Protein AF-A0A165EED6-F1 (afdb_monomer_lite)

Sequence (77 aa):
MINQTDIQRGRLISWKYDQTGPLNAPTHEAIPIVDGIEYAICAGFGPKRADAKEEAAKKLEAELKKLAWFVAGMMSV

Secondary structure (DSSP, 8-state):
---GGGGTTS--EEEEEEEES-TTSPEEEEEEEETTEE-GGG-EEESSHHHHHHHHHHHHHHHHHHHHHHHHHHTT-

Radius of gyration: 14.64 Å; chains: 1; bounding box: 36×29×43 Å

Organism: NCBI:txid1353952

Structure (mmCIF, N/CA/C/O backbone):
data_AF-A0A165EED6-F1
#
_entry.id   AF-A0A165EED6-F1
#
loop_
_atom_site.group_PDB
_atom_site.id
_atom_site.type_symbol
_atom_site.label_atom_id
_atom_site.label_alt_id
_atom_site.label_comp_id
_atom_site.label_asym_id
_atom_site.label_entity_id
_atom_site.label_seq_id
_atom_site.pdbx_PDB_ins_code
_atom_site.Cartn_x
_atom_site.Cartn_y
_atom_site.Cartn_z
_atom_site.occupancy
_atom_site.B_iso_or_equiv
_atom_site.auth_seq_id
_atom_site.auth_comp_id
_atom_site.auth_asym_id
_atom_site.auth_atom_id
_atom_site.pdbx_PDB_model_num
ATOM 1 N N . MET A 1 1 ? 1.674 -17.226 -0.572 1.00 36.47 1 MET A N 1
ATOM 2 C CA . MET A 1 1 ? 2.074 -17.439 0.835 1.00 36.47 1 MET A CA 1
ATOM 3 C C . MET A 1 1 ? 1.893 -16.118 1.555 1.00 36.47 1 MET A C 1
ATOM 5 O O . MET A 1 1 ? 2.569 -15.161 1.202 1.00 36.47 1 MET A O 1
ATOM 9 N N . ILE A 1 2 ? 0.911 -16.032 2.450 1.00 43.69 2 ILE A N 1
ATOM 10 C CA . ILE A 1 2 ? 0.651 -14.831 3.253 1.00 43.69 2 ILE A CA 1
ATOM 11 C C . ILE A 1 2 ? 1.620 -14.907 4.436 1.00 43.69 2 ILE A C 1
ATOM 13 O O . ILE A 1 2 ? 1.656 -15.925 5.125 1.00 43.69 2 ILE A O 1
ATOM 17 N N . ASN A 1 3 ? 2.481 -13.902 4.590 1.00 39.62 3 ASN A N 1
ATOM 18 C CA . ASN A 1 3 ? 3.513 -13.908 5.622 1.00 39.62 3 ASN A CA 1
ATOM 19 C C . ASN A 1 3 ? 2.865 -13.751 7.004 1.00 39.62 3 ASN A C 1
ATOM 21 O O . ASN A 1 3 ? 2.025 -12.886 7.226 1.00 39.62 3 ASN A O 1
ATOM 25 N N . GLN A 1 4 ? 3.281 -14.608 7.931 1.00 45.84 4 GLN A N 1
ATOM 26 C CA . GLN A 1 4 ? 2.702 -14.837 9.259 1.00 45.84 4 GLN A CA 1
ATOM 27 C C . GLN A 1 4 ? 2.745 -13.613 10.201 1.00 45.84 4 GLN A C 1
ATOM 29 O O . GLN A 1 4 ? 2.169 -13.638 11.288 1.00 45.84 4 GLN A O 1
ATOM 34 N N . THR A 1 5 ? 3.392 -12.523 9.787 1.00 47.94 5 THR A N 1
ATOM 35 C CA . THR A 1 5 ? 3.528 -11.278 10.553 1.00 47.94 5 THR A CA 1
ATOM 36 C C . THR A 1 5 ? 2.319 -10.339 10.434 1.00 47.94 5 THR A C 1
ATOM 38 O O . THR A 1 5 ? 2.154 -9.480 11.296 1.00 47.94 5 THR A O 1
ATOM 41 N N . ASP A 1 6 ? 1.432 -10.527 9.446 1.00 48.03 6 ASP A N 1
ATOM 42 C CA . ASP A 1 6 ? 0.204 -9.723 9.269 1.00 48.03 6 ASP A CA 1
ATOM 43 C C . ASP A 1 6 ? -0.924 -10.098 10.270 1.00 48.03 6 ASP A C 1
ATOM 45 O O . ASP A 1 6 ? -1.991 -9.495 10.271 1.00 48.03 6 ASP A O 1
ATOM 49 N N . ILE A 1 7 ? -0.697 -11.069 11.170 1.00 48.16 7 ILE A N 1
ATOM 50 C CA . ILE A 1 7 ? -1.708 -11.606 12.108 1.00 48.16 7 ILE A CA 1
ATOM 51 C C . ILE A 1 7 ? -1.759 -10.840 13.451 1.00 48.16 7 ILE A C 1
ATOM 53 O O . ILE A 1 7 ? -2.658 -11.060 14.260 1.00 48.16 7 ILE A O 1
ATOM 57 N N . GLN A 1 8 ? -0.848 -9.904 13.738 1.00 44.62 8 GLN A N 1
ATOM 58 C CA . GLN A 1 8 ? -0.687 -9.415 15.121 1.00 44.62 8 GLN A CA 1
ATOM 59 C C . GLN A 1 8 ? -1.797 -8.500 15.682 1.00 44.62 8 GLN A C 1
ATOM 61 O O . GLN A 1 8 ? -1.741 -8.154 16.860 1.00 44.62 8 GLN A O 1
ATOM 66 N N . ARG A 1 9 ? -2.835 -8.126 14.918 1.00 48.84 9 ARG A N 1
ATOM 67 C CA . ARG A 1 9 ? -3.955 -7.306 15.444 1.00 48.84 9 ARG A CA 1
ATOM 68 C C . ARG A 1 9 ? -5.355 -7.714 14.977 1.00 48.84 9 ARG A C 1
ATOM 70 O O . ARG A 1 9 ? -6.279 -6.912 15.074 1.00 48.84 9 ARG A O 1
ATOM 77 N N . GLY A 1 10 ? -5.526 -8.933 14.462 1.00 50.09 10 GLY A N 1
ATOM 78 C CA . GLY A 1 10 ? -6.831 -9.409 13.979 1.00 50.09 10 GLY A CA 1
ATOM 79 C C . GLY A 1 10 ? -7.355 -8.688 12.730 1.00 50.09 10 GLY A C 1
ATOM 80 O O . GLY A 1 10 ? -8.492 -8.927 12.341 1.00 50.09 10 GLY A O 1
ATOM 81 N N . ARG A 1 11 ? -6.536 -7.836 12.099 1.00 61.09 11 ARG A N 1
ATOM 82 C CA . ARG A 1 11 ? -6.816 -7.249 10.788 1.00 61.09 11 ARG A CA 1
ATOM 83 C C . ARG A 1 11 ? -5.966 -7.947 9.748 1.00 61.09 11 ARG A C 1
ATOM 85 O O . ARG A 1 11 ? -4.746 -7.984 9.893 1.00 61.09 11 ARG A O 1
ATOM 92 N N . LEU A 1 12 ? -6.600 -8.501 8.724 1.00 62.59 12 LEU A N 1
ATOM 93 C CA . LEU A 1 12 ? -5.889 -9.108 7.603 1.00 62.59 12 LEU A CA 1
ATOM 94 C C . LEU A 1 12 ? -5.310 -7.977 6.760 1.00 62.59 12 LEU A C 1
ATOM 96 O O . LEU A 1 12 ? -6.041 -7.317 6.022 1.00 62.59 12 LEU A O 1
ATOM 100 N N . ILE A 1 13 ? -4.006 -7.743 6.889 1.00 73.19 13 ILE A N 1
ATOM 101 C CA . ILE A 1 13 ? -3.290 -6.819 6.014 1.00 73.19 13 ILE A CA 1
ATOM 102 C C . ILE A 1 13 ? -2.697 -7.634 4.864 1.00 73.19 13 ILE A C 1
ATOM 104 O O . ILE A 1 13 ? -1.961 -8.601 5.052 1.00 73.19 13 ILE A O 1
ATOM 108 N N . SER A 1 14 ? -3.059 -7.259 3.647 1.00 86.19 14 SER A N 1
ATOM 109 C CA . SER A 1 14 ? -2.470 -7.771 2.417 1.00 86.19 14 SER A CA 1
ATOM 110 C C . SER A 1 14 ? -1.987 -6.607 1.561 1.00 86.19 14 SER A C 1
ATOM 112 O O . SER A 1 14 ? -2.230 -5.444 1.874 1.00 86.19 14 SER A O 1
ATOM 114 N N . TRP A 1 15 ? -1.219 -6.909 0.521 1.00 85.25 15 TRP A N 1
ATOM 115 C CA . TRP A 1 15 ? -0.517 -5.898 -0.261 1.00 85.25 15 TRP A CA 1
ATOM 116 C C . TRP A 1 15 ? -0.728 -6.169 -1.739 1.00 85.25 15 TRP A C 1
ATOM 118 O O . TRP A 1 15 ? -0.442 -7.273 -2.213 1.00 85.25 15 TRP A O 1
ATOM 128 N N . LYS A 1 16 ? -1.182 -5.151 -2.460 1.00 89.25 16 LYS A N 1
ATOM 129 C CA . LYS A 1 16 ? -1.179 -5.126 -3.918 1.00 89.25 16 LYS A CA 1
ATOM 130 C C . LYS A 1 16 ? 0.066 -4.387 -4.377 1.00 89.25 16 LYS A C 1
ATOM 132 O O . LYS A 1 16 ? 0.416 -3.354 -3.811 1.00 89.25 16 LYS A O 1
ATOM 137 N N . TYR A 1 17 ? 0.754 -4.959 -5.356 1.00 89.12 17 TYR A N 1
ATOM 138 C CA . TYR A 1 17 ? 1.952 -4.366 -5.927 1.00 89.12 17 TYR A CA 1
ATOM 139 C C . TYR A 1 17 ? 1.726 -4.120 -7.399 1.00 89.12 17 TYR A C 1
ATOM 141 O O . TYR A 1 17 ? 1.506 -5.072 -8.148 1.00 89.12 17 TYR A O 1
ATOM 149 N N . ASP A 1 18 ? 1.880 -2.868 -7.789 1.00 89.69 18 ASP A N 1
ATOM 150 C CA . ASP A 1 18 ? 1.890 -2.457 -9.178 1.00 89.69 18 ASP A CA 1
ATOM 151 C C . ASP A 1 18 ? 3.299 -1.980 -9.544 1.00 89.69 18 ASP A C 1
ATOM 153 O O . ASP A 1 18 ? 4.113 -1.598 -8.696 1.00 89.69 18 ASP A O 1
ATOM 157 N N . GLN A 1 19 ? 3.645 -2.103 -10.819 1.00 88.31 19 GLN A N 1
ATOM 158 C CA . GLN A 1 19 ? 4.911 -1.613 -11.343 1.00 88.31 19 GLN A CA 1
ATOM 159 C C . GLN A 1 19 ? 4.612 -0.654 -12.482 1.00 88.31 19 GLN A C 1
ATOM 161 O O . GLN A 1 19 ? 3.951 -1.012 -13.455 1.00 88.31 19 GLN A O 1
ATOM 166 N N . THR A 1 20 ? 5.126 0.558 -12.352 1.00 83.88 20 THR A N 1
ATOM 167 C CA . THR A 1 20 ? 4.950 1.648 -13.301 1.00 83.88 20 THR A CA 1
ATOM 168 C C . THR A 1 20 ? 6.315 2.177 -13.744 1.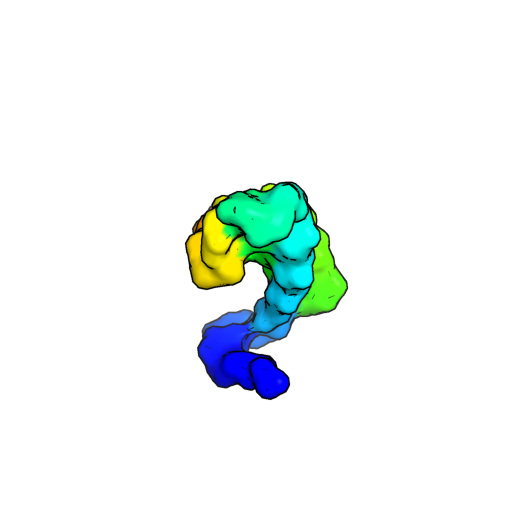00 83.88 20 THR A C 1
ATOM 170 O O . THR A 1 20 ? 7.348 1.890 -13.139 1.00 83.88 20 THR A O 1
ATOM 173 N N . GLY A 1 21 ? 6.346 2.930 -14.841 1.00 82.69 21 GLY A N 1
ATOM 174 C CA . GLY A 1 21 ? 7.572 3.549 -15.347 1.00 82.69 21 GLY A CA 1
ATOM 175 C C . GLY A 1 21 ? 8.377 2.697 -16.342 1.00 82.69 21 GLY A C 1
ATOM 176 O O . GLY A 1 21 ? 7.966 1.599 -16.726 1.00 82.69 21 GLY A O 1
ATOM 177 N N . PRO A 1 22 ? 9.500 3.244 -16.835 1.00 83.75 22 PRO A N 1
ATOM 178 C CA . PRO A 1 22 ? 10.279 2.645 -17.910 1.00 83.75 22 PRO A CA 1
ATOM 179 C C . PRO A 1 22 ? 11.110 1.444 -17.429 1.00 83.75 22 PRO A C 1
ATOM 181 O O . PRO A 1 22 ? 11.518 1.365 -16.272 1.00 83.75 22 PRO A O 1
ATOM 184 N N . LEU A 1 23 ? 11.409 0.513 -18.344 1.00 82.50 23 LEU A N 1
ATOM 185 C CA . LEU A 1 23 ? 12.141 -0.738 -18.067 1.00 82.50 23 LEU A CA 1
ATOM 186 C C . LEU A 1 23 ? 13.498 -0.537 -17.366 1.00 82.50 23 LEU A C 1
ATOM 188 O O . LEU A 1 23 ? 13.930 -1.402 -16.611 1.00 82.50 23 LEU A O 1
ATOM 192 N N . ASN A 1 24 ? 14.171 0.588 -17.616 1.00 86.62 24 ASN A N 1
ATOM 193 C CA . ASN A 1 24 ? 15.479 0.920 -17.047 1.00 86.62 24 ASN A CA 1
ATOM 194 C C . ASN A 1 24 ? 15.409 1.596 -15.665 1.00 86.62 24 ASN A C 1
ATOM 196 O O . ASN A 1 24 ? 16.438 1.712 -15.004 1.00 86.62 24 ASN A O 1
ATOM 200 N N . ALA A 1 25 ? 14.229 2.047 -15.236 1.00 83.81 25 ALA A N 1
ATOM 201 C CA . ALA A 1 25 ? 13.999 2.675 -13.938 1.00 83.81 25 ALA A CA 1
ATOM 202 C C . ALA A 1 25 ? 12.559 2.387 -13.468 1.00 83.81 25 ALA A C 1
ATOM 204 O O . ALA A 1 25 ? 11.715 3.289 -13.464 1.00 83.81 25 ALA A O 1
ATOM 205 N N . PRO A 1 26 ? 12.249 1.124 -13.117 1.00 86.75 26 PRO A N 1
ATOM 206 C CA . PRO A 1 26 ? 10.913 0.763 -12.681 1.00 86.75 26 PRO A CA 1
ATOM 207 C C . PRO A 1 26 ? 10.595 1.435 -11.346 1.00 86.75 26 PRO A C 1
ATOM 209 O O . PRO A 1 26 ? 11.408 1.465 -10.423 1.00 86.75 26 PRO A O 1
ATOM 212 N N . THR A 1 27 ? 9.381 1.955 -11.247 1.00 90.94 27 THR A N 1
ATOM 213 C CA . THR A 1 27 ? 8.786 2.423 -10.001 1.00 90.94 27 THR A CA 1
ATOM 214 C C . THR A 1 27 ? 7.819 1.354 -9.523 1.00 90.94 27 THR A C 1
ATOM 216 O O . THR A 1 27 ? 6.975 0.867 -10.271 1.00 90.94 27 THR A O 1
ATOM 219 N N . HIS A 1 28 ? 7.958 0.947 -8.274 1.00 90.44 28 HIS A N 1
ATOM 220 C CA . HIS A 1 28 ? 7.038 0.042 -7.617 1.00 90.44 28 HIS A CA 1
ATOM 221 C C . HIS A 1 28 ? 6.060 0.844 -6.779 1.00 90.44 28 HIS A C 1
ATOM 223 O O . HIS A 1 28 ? 6.462 1.722 -6.020 1.00 90.44 28 HIS A O 1
ATOM 229 N N . GLU A 1 29 ? 4.793 0.498 -6.906 1.00 92.38 29 GLU A N 1
ATOM 230 C CA . GLU A 1 29 ? 3.707 0.984 -6.077 1.00 92.38 29 GLU A CA 1
ATOM 231 C C . GLU A 1 29 ? 3.260 -0.152 -5.157 1.00 92.38 29 GLU A C 1
ATOM 233 O O . GLU A 1 29 ? 3.137 -1.303 -5.586 1.00 92.38 29 GLU A O 1
ATOM 238 N N . ALA A 1 30 ? 3.051 0.154 -3.880 1.00 91.94 30 ALA A N 1
ATOM 239 C CA . ALA A 1 30 ? 2.505 -0.779 -2.906 1.00 91.94 30 ALA A CA 1
ATOM 240 C C . ALA A 1 30 ? 1.241 -0.187 -2.286 1.00 91.94 30 ALA A C 1
ATOM 242 O O . ALA A 1 30 ? 1.294 0.860 -1.639 1.00 91.94 30 ALA A O 1
ATOM 243 N N . ILE A 1 31 ? 0.118 -0.882 -2.454 1.00 90.38 31 ILE A N 1
ATOM 244 C CA . ILE A 1 31 ? -1.184 -0.488 -1.917 1.00 90.38 31 ILE A CA 1
ATOM 245 C C . ILE A 1 31 ? -1.543 -1.449 -0.777 1.00 90.38 31 ILE A C 1
ATOM 247 O O . ILE A 1 31 ? -1.642 -2.662 -1.006 1.00 90.38 31 ILE A O 1
ATOM 251 N N . PRO A 1 32 ? -1.729 -0.946 0.455 1.00 90.31 32 PRO A N 1
ATOM 252 C CA . PRO A 1 32 ? -2.185 -1.768 1.560 1.00 90.31 32 PRO A CA 1
ATOM 253 C C . PRO A 1 32 ? -3.674 -2.083 1.425 1.00 90.31 32 PRO A C 1
ATOM 255 O O . PRO A 1 32 ? -4.489 -1.211 1.124 1.00 90.31 32 PRO A O 1
ATOM 258 N N . ILE A 1 33 ? -4.031 -3.329 1.703 1.00 87.62 33 ILE A N 1
ATOM 259 C CA . ILE A 1 33 ? -5.405 -3.820 1.738 1.00 87.62 33 ILE A CA 1
ATOM 260 C C . ILE A 1 33 ? -5.670 -4.314 3.153 1.00 87.62 33 ILE A C 1
ATOM 262 O O . ILE A 1 33 ? -5.063 -5.296 3.578 1.00 87.62 33 ILE A O 1
ATOM 266 N N . VAL A 1 34 ? -6.558 -3.646 3.885 1.00 86.00 34 VAL A N 1
ATOM 267 C CA . VAL A 1 34 ? -6.901 -4.010 5.267 1.00 86.00 34 VAL A CA 1
ATOM 268 C C . VAL A 1 34 ? -8.335 -4.498 5.294 1.00 86.00 34 VAL A C 1
ATOM 270 O O . VAL A 1 34 ? -9.236 -3.775 4.875 1.00 86.00 34 VAL A O 1
ATOM 273 N N . ASP A 1 35 ? -8.539 -5.733 5.750 1.00 82.19 35 ASP A N 1
ATOM 274 C CA . ASP A 1 35 ? -9.862 -6.366 5.837 1.00 82.19 35 ASP A CA 1
ATOM 275 C C . ASP A 1 35 ? -10.626 -6.342 4.494 1.00 82.19 35 ASP A C 1
ATOM 277 O O . ASP A 1 35 ? -11.843 -6.190 4.436 1.00 82.19 35 ASP A O 1
ATOM 281 N N . GLY A 1 36 ? -9.884 -6.473 3.387 1.00 81.12 36 GLY A N 1
ATOM 282 C CA . GLY A 1 36 ? -10.419 -6.456 2.021 1.00 81.12 36 GLY A CA 1
ATOM 283 C C . GLY A 1 36 ? 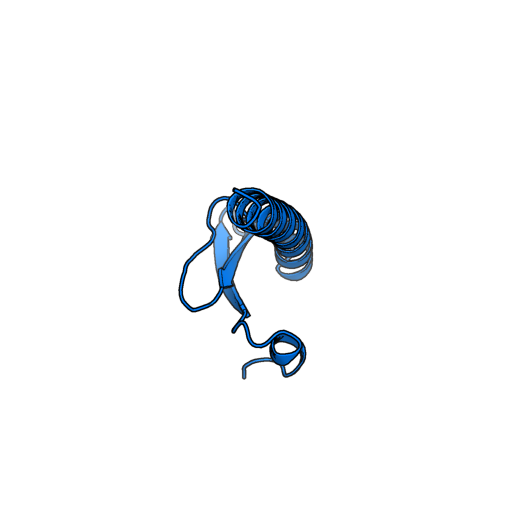-10.647 -5.064 1.421 1.00 81.12 36 GLY A C 1
ATOM 284 O O . GLY A 1 36 ? -11.026 -4.973 0.256 1.00 81.12 36 GLY A O 1
ATOM 285 N N . ILE A 1 37 ? -10.388 -3.985 2.165 1.00 83.31 37 ILE A N 1
ATOM 286 C CA . ILE A 1 37 ? -10.511 -2.604 1.681 1.00 83.31 37 ILE A CA 1
ATOM 287 C C . ILE A 1 37 ? -9.147 -2.118 1.190 1.00 83.31 37 ILE A C 1
ATOM 289 O O . ILE A 1 37 ? -8.180 -2.117 1.952 1.00 83.31 37 ILE A O 1
ATOM 293 N N . GLU A 1 38 ? -9.063 -1.687 -0.072 1.00 87.25 38 GLU A N 1
ATOM 294 C CA . GLU A 1 38 ? -7.852 -1.075 -0.629 1.00 87.25 38 GLU A CA 1
ATOM 295 C C . GLU A 1 38 ? -7.687 0.366 -0.113 1.00 87.25 38 GLU A C 1
ATOM 297 O O . GLU A 1 38 ? -8.533 1.232 -0.343 1.00 87.25 38 GLU A O 1
ATOM 302 N N . TYR A 1 39 ? -6.564 0.653 0.544 1.00 86.44 39 TYR A N 1
ATOM 303 C CA . TYR A 1 39 ? -6.207 1.992 1.014 1.00 86.44 39 TYR A CA 1
ATOM 304 C C . TYR A 1 39 ? -5.283 2.672 0.002 1.00 86.44 39 TYR A C 1
ATOM 306 O O . TYR A 1 39 ? -4.105 2.907 0.271 1.00 86.44 39 TYR A O 1
ATOM 314 N N . ALA A 1 40 ? -5.823 3.018 -1.170 1.00 87.44 40 ALA A N 1
ATOM 315 C CA . ALA A 1 40 ? -5.069 3.693 -2.234 1.00 87.44 40 ALA A CA 1
ATOM 316 C C . ALA A 1 40 ? -4.454 5.033 -1.779 1.00 87.44 40 ALA A C 1
ATOM 318 O O . ALA A 1 40 ? -3.366 5.402 -2.209 1.00 87.44 40 ALA A O 1
ATOM 319 N N . ILE A 1 41 ? -5.092 5.733 -0.833 1.00 86.56 41 ILE A N 1
ATOM 320 C CA . ILE A 1 41 ? -4.549 6.962 -0.224 1.00 86.56 41 ILE A CA 1
ATOM 321 C C . ILE A 1 41 ? -3.239 6.728 0.549 1.00 86.56 41 ILE A C 1
ATOM 323 O O . ILE A 1 41 ? -2.462 7.657 0.763 1.00 86.56 41 ILE A O 1
ATOM 327 N N . CYS A 1 42 ? -2.994 5.487 0.972 1.00 89.69 42 CYS A N 1
ATOM 328 C CA . CYS A 1 42 ? -1.795 5.065 1.680 1.00 89.69 42 CYS A CA 1
ATOM 329 C C . CYS A 1 42 ? -0.790 4.384 0.743 1.00 89.69 42 CYS A C 1
ATOM 331 O O . CYS A 1 42 ? 0.125 3.732 1.238 1.00 89.69 42 CYS A O 1
ATOM 333 N N . ALA A 1 43 ? -0.940 4.516 -0.579 1.00 89.50 43 ALA A N 1
ATOM 334 C CA . ALA A 1 43 ? 0.015 3.965 -1.528 1.00 89.50 43 ALA A CA 1
ATOM 335 C C . ALA A 1 43 ? 1.425 4.533 -1.288 1.00 89.50 43 ALA A C 1
ATOM 337 O O . ALA A 1 43 ? 1.619 5.734 -1.041 1.00 89.50 43 ALA A O 1
ATOM 338 N N . GLY A 1 44 ? 2.411 3.644 -1.320 1.00 90.31 44 GLY A N 1
ATOM 339 C CA . GLY A 1 44 ? 3.830 3.974 -1.242 1.00 90.31 44 GLY A CA 1
ATOM 340 C C . GLY A 1 44 ? 4.508 3.713 -2.576 1.00 90.31 44 GLY A C 1
ATOM 341 O O . GLY A 1 44 ? 4.123 2.786 -3.291 1.00 90.31 44 GLY A O 1
ATOM 342 N N . PHE A 1 45 ? 5.511 4.522 -2.900 1.00 90.75 45 PHE A N 1
ATOM 343 C CA . PHE A 1 45 ? 6.210 4.482 -4.177 1.00 90.75 45 PHE A CA 1
ATOM 344 C C . PHE A 1 45 ? 7.710 4.353 -3.944 1.00 90.75 45 PHE A C 1
ATOM 346 O O . PHE A 1 45 ? 8.292 5.015 -3.091 1.00 90.75 45 PHE A O 1
ATOM 353 N N . GLY A 1 46 ? 8.377 3.517 -4.729 1.00 89.00 46 GLY A N 1
ATOM 354 C CA . GLY A 1 46 ? 9.820 3.386 -4.599 1.00 89.00 46 GLY A CA 1
ATOM 355 C C . GLY A 1 46 ? 10.474 2.618 -5.735 1.00 89.00 46 GLY A C 1
ATOM 356 O O . GLY A 1 46 ? 9.803 1.903 -6.474 1.00 89.00 46 GLY A O 1
ATOM 357 N N . PRO A 1 47 ? 11.804 2.712 -5.869 1.00 86.81 47 PRO A N 1
ATOM 358 C CA . PRO A 1 47 ? 12.554 1.976 -6.886 1.00 86.81 47 PRO A CA 1
ATOM 359 C C . PRO A 1 47 ? 12.594 0.465 -6.611 1.00 86.81 47 PRO A C 1
ATOM 361 O O . PRO A 1 47 ? 12.998 -0.314 -7.471 1.00 86.81 47 PRO A O 1
ATOM 364 N N . LYS A 1 48 ? 12.180 0.023 -5.415 1.00 88.62 48 LYS A N 1
ATOM 365 C CA . LYS A 1 48 ? 12.038 -1.388 -5.037 1.00 88.62 48 LYS A CA 1
ATOM 366 C C . LYS A 1 48 ? 10.696 -1.615 -4.355 1.00 88.62 48 LYS A C 1
ATOM 368 O O . LYS A 1 48 ? 10.187 -0.750 -3.646 1.00 88.62 48 LYS A O 1
ATOM 373 N N . ARG A 1 49 ? 10.173 -2.840 -4.473 1.00 86.75 49 ARG A N 1
ATOM 374 C CA . ARG A 1 49 ? 8.951 -3.267 -3.764 1.00 86.75 49 ARG A CA 1
ATOM 375 C C . ARG A 1 49 ? 9.045 -3.091 -2.246 1.00 86.75 49 ARG A C 1
ATOM 377 O O . ARG A 1 49 ? 8.040 -2.798 -1.613 1.00 86.75 49 ARG A O 1
ATOM 384 N N . ALA A 1 50 ? 10.234 -3.286 -1.671 1.00 85.75 50 ALA A N 1
ATOM 385 C CA . ALA A 1 50 ? 10.461 -3.123 -0.236 1.00 85.75 50 ALA A CA 1
ATOM 386 C C . ALA A 1 50 ? 10.298 -1.660 0.206 1.00 85.75 50 ALA A C 1
ATOM 388 O O . ALA A 1 50 ? 9.576 -1.405 1.164 1.00 85.75 50 ALA A O 1
ATOM 389 N N . ASP A 1 51 ? 10.888 -0.723 -0.542 1.00 87.81 51 ASP A N 1
ATOM 390 C CA . ASP A 1 51 ? 10.817 0.714 -0.252 1.00 87.81 51 ASP A CA 1
ATOM 391 C C . ASP A 1 51 ? 9.368 1.215 -0.358 1.00 87.81 51 ASP A C 1
ATOM 393 O O . ASP A 1 51 ? 8.854 1.860 0.556 1.00 87.81 51 ASP A O 1
ATOM 397 N N . ALA A 1 52 ? 8.673 0.815 -1.431 1.00 88.38 52 ALA A N 1
ATOM 398 C CA . ALA A 1 52 ? 7.260 1.124 -1.640 1.00 88.38 52 ALA A CA 1
ATOM 399 C C . ALA A 1 52 ? 6.382 0.589 -0.495 1.00 88.38 52 ALA A C 1
ATOM 401 O O . ALA A 1 52 ? 5.518 1.297 0.020 1.00 88.38 52 ALA A O 1
ATOM 402 N N . LYS A 1 53 ? 6.632 -0.650 -0.046 1.00 88.31 53 LYS A N 1
ATOM 403 C CA . LYS A 1 53 ? 5.904 -1.260 1.075 1.00 88.31 53 LYS A CA 1
ATOM 404 C C . LYS A 1 53 ? 6.143 -0.513 2.386 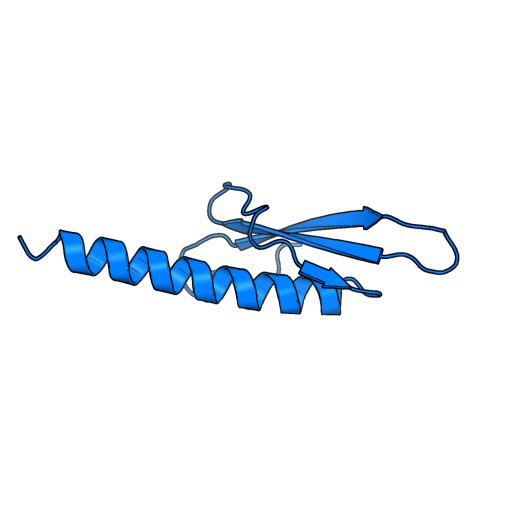1.00 88.31 53 LYS A C 1
ATOM 406 O O . LYS A 1 53 ? 5.202 -0.320 3.150 1.00 88.31 53 LYS A O 1
ATOM 411 N N . GLU A 1 54 ? 7.381 -0.121 2.671 1.00 89.00 54 GLU A N 1
ATOM 412 C CA . GLU A 1 54 ? 7.718 0.578 3.913 1.00 89.00 54 GLU A C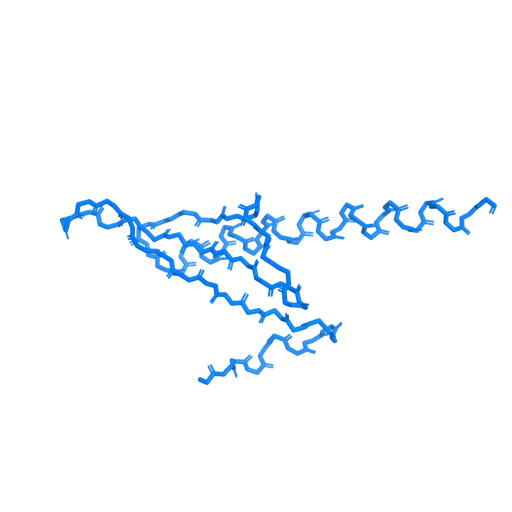A 1
ATOM 413 C C . GLU A 1 54 ? 7.041 1.952 3.987 1.00 89.00 54 GLU A C 1
ATOM 415 O O . GLU A 1 54 ? 6.453 2.305 5.014 1.00 89.00 54 GLU A O 1
ATOM 420 N N . GLU A 1 55 ? 7.069 2.710 2.890 1.00 89.31 55 GLU A N 1
ATOM 421 C CA . GLU A 1 55 ? 6.375 3.994 2.808 1.00 89.31 55 GLU A CA 1
ATOM 422 C C . GLU A 1 55 ? 4.858 3.818 2.975 1.00 89.31 55 GLU A C 1
ATOM 424 O O . GLU A 1 55 ? 4.225 4.527 3.765 1.00 89.31 55 GLU A O 1
ATOM 429 N N . ALA A 1 56 ? 4.283 2.826 2.292 1.00 88.94 56 ALA A N 1
ATOM 430 C CA . ALA A 1 56 ? 2.864 2.516 2.377 1.00 88.94 56 ALA A CA 1
ATOM 431 C C . ALA A 1 56 ? 2.439 2.096 3.795 1.00 88.94 56 ALA A C 1
ATOM 433 O O . ALA A 1 56 ? 1.406 2.537 4.301 1.00 88.94 56 ALA A O 1
ATOM 434 N N . ALA A 1 57 ? 3.265 1.300 4.481 1.00 87.62 57 ALA A N 1
ATOM 435 C CA . ALA A 1 57 ? 3.034 0.888 5.864 1.00 87.62 57 ALA A CA 1
ATOM 436 C C . ALA A 1 57 ? 3.038 2.078 6.832 1.00 87.62 57 ALA A C 1
ATOM 438 O O . ALA A 1 57 ? 2.159 2.166 7.689 1.00 87.62 57 ALA A O 1
ATOM 439 N N . LYS A 1 58 ? 3.971 3.026 6.665 1.00 88.38 58 LYS A N 1
ATOM 440 C CA . LYS A 1 58 ? 4.027 4.255 7.476 1.00 88.38 58 LYS A CA 1
ATOM 441 C C . LYS A 1 58 ? 2.771 5.109 7.297 1.00 88.38 58 LYS A C 1
ATOM 443 O O . LYS A 1 58 ? 2.197 5.574 8.283 1.00 88.38 58 LYS A O 1
ATOM 448 N N . LYS A 1 59 ? 2.314 5.287 6.051 1.00 90.00 59 LYS A N 1
ATOM 449 C CA . LYS A 1 59 ? 1.070 6.018 5.747 1.00 90.00 59 LYS A CA 1
ATOM 450 C C . LYS A 1 59 ? -0.149 5.310 6.332 1.00 90.00 59 LYS A C 1
ATOM 452 O O . LYS A 1 59 ? -0.978 5.962 6.964 1.00 90.00 59 LYS A O 1
ATOM 457 N N . LEU A 1 60 ? -0.228 3.989 6.172 1.00 87.38 60 LEU A N 1
ATOM 458 C CA . LEU A 1 60 ? -1.319 3.181 6.710 1.00 87.38 60 LEU A CA 1
ATOM 459 C C . LEU A 1 60 ? -1.383 3.261 8.238 1.00 87.38 60 LEU A C 1
ATOM 461 O O . LEU A 1 60 ? -2.459 3.449 8.797 1.00 87.38 60 LEU A O 1
ATOM 465 N N . GLU A 1 61 ? -0.246 3.153 8.926 1.00 85.75 61 GLU A N 1
ATOM 466 C CA . GLU A 1 61 ? -0.202 3.249 10.385 1.00 85.75 61 GLU A CA 1
ATOM 467 C C . GLU A 1 61 ? -0.696 4.618 10.872 1.00 85.75 61 GLU A C 1
ATOM 469 O O . GLU A 1 61 ? -1.484 4.693 11.819 1.00 85.75 61 GLU A O 1
ATOM 474 N N . ALA A 1 62 ? -0.269 5.701 10.215 1.00 86.06 62 ALA A N 1
ATOM 475 C CA . ALA A 1 62 ? -0.731 7.047 10.533 1.00 86.06 62 ALA A CA 1
ATOM 476 C C . ALA A 1 62 ? -2.246 7.190 10.323 1.00 86.06 62 ALA A C 1
ATOM 478 O O . ALA A 1 62 ? -2.932 7.770 11.166 1.00 86.06 62 ALA A O 1
ATOM 479 N N . GLU A 1 63 ? -2.780 6.628 9.240 1.00 85.44 63 GLU A N 1
ATOM 480 C CA . GLU A 1 63 ? -4.205 6.704 8.923 1.00 85.44 63 GLU A CA 1
ATOM 481 C C . GLU A 1 63 ? -5.059 5.878 9.892 1.00 85.44 63 GLU A C 1
ATOM 483 O O . GLU A 1 63 ? -6.045 6.371 10.442 1.00 85.44 63 GLU A O 1
ATOM 488 N N . LEU A 1 64 ? -4.629 4.655 10.210 1.00 81.25 64 LEU A N 1
ATOM 489 C CA . LEU A 1 64 ? -5.290 3.812 11.206 1.00 81.25 64 LEU A CA 1
ATOM 490 C C . LEU A 1 64 ? -5.275 4.451 12.600 1.00 81.25 64 LEU A C 1
ATOM 492 O O . LEU A 1 64 ? -6.268 4.351 13.321 1.00 81.25 64 LEU A O 1
ATOM 496 N N . LYS A 1 65 ? -4.192 5.147 12.977 1.00 82.56 65 LYS A N 1
ATOM 497 C CA . LYS A 1 65 ? -4.128 5.913 14.234 1.00 82.56 65 LYS A CA 1
ATOM 498 C C . LYS A 1 65 ? -5.144 7.056 14.264 1.00 82.56 65 LYS A C 1
ATOM 500 O O . LYS A 1 65 ? -5.813 7.222 15.283 1.00 82.56 65 LYS A O 1
ATOM 505 N N . LYS A 1 66 ? -5.303 7.809 13.167 1.00 79.94 66 LYS A N 1
ATOM 506 C CA . LYS A 1 66 ? -6.325 8.870 13.075 1.00 79.94 66 LYS A CA 1
ATOM 507 C C . LYS A 1 66 ? -7.736 8.305 13.209 1.00 79.94 66 LYS A C 1
ATOM 509 O O . LYS A 1 66 ? -8.528 8.833 13.984 1.00 79.94 66 LYS A O 1
ATOM 514 N N . LEU A 1 67 ? -8.037 7.218 12.495 1.00 75.19 67 LEU A N 1
ATOM 515 C CA . LEU A 1 67 ? -9.349 6.567 12.547 1.00 75.19 67 LEU A CA 1
ATOM 516 C C . LEU A 1 67 ? -9.653 6.015 13.944 1.00 75.19 67 LEU A C 1
ATOM 518 O O . LEU A 1 67 ? -10.757 6.199 14.450 1.00 75.19 67 LEU A O 1
ATOM 522 N N . ALA A 1 68 ? -8.670 5.391 14.599 1.00 72.44 68 ALA A N 1
ATOM 523 C CA . ALA A 1 68 ? -8.823 4.904 15.967 1.00 72.44 68 ALA A CA 1
ATOM 524 C C . ALA A 1 68 ? -9.107 6.046 16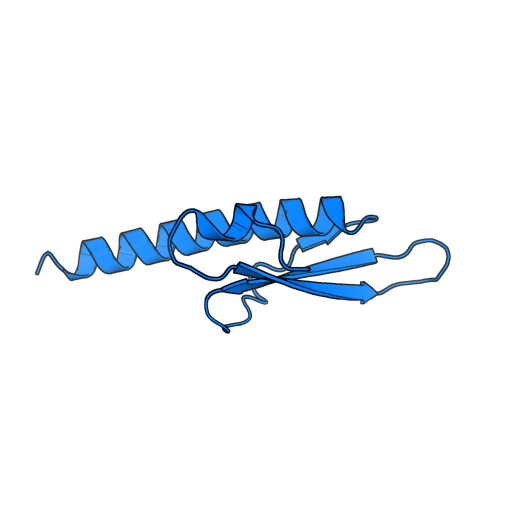.957 1.00 72.44 68 ALA A C 1
ATOM 526 O O . ALA A 1 68 ? -9.982 5.908 17.810 1.00 72.44 68 ALA A O 1
ATOM 527 N N . TRP A 1 69 ? -8.411 7.180 16.823 1.00 65.44 69 TRP A N 1
ATOM 5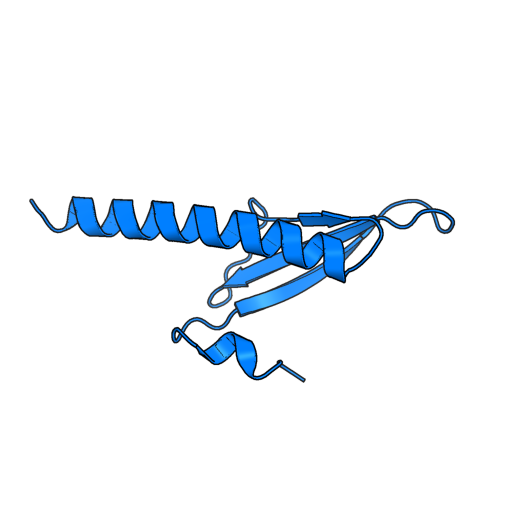28 C CA . TRP A 1 69 ? -8.663 8.366 17.645 1.00 65.44 69 TRP A CA 1
ATOM 529 C C . TRP A 1 69 ? -10.061 8.950 17.408 1.00 65.44 69 TRP A C 1
ATOM 531 O O . TRP A 1 69 ? -10.760 9.271 18.366 1.00 65.44 69 TRP A O 1
ATOM 541 N N . PHE A 1 70 ? -10.501 9.019 16.149 1.00 61.25 70 PHE A N 1
ATOM 542 C CA . PHE A 1 70 ? -11.831 9.518 15.799 1.00 61.25 70 PHE A CA 1
ATOM 543 C C . PHE A 1 70 ? -12.951 8.661 16.412 1.00 61.25 70 PHE A C 1
ATOM 545 O O . PHE A 1 70 ? -13.881 9.190 17.020 1.00 61.25 70 PHE A O 1
ATOM 552 N N . VAL A 1 71 ? -12.829 7.331 16.335 1.00 61.75 71 VAL A N 1
ATOM 553 C CA . VAL A 1 71 ? -13.802 6.399 16.933 1.00 61.75 71 VAL A CA 1
ATOM 554 C C . VAL A 1 71 ? -13.795 6.479 18.463 1.00 61.75 71 VAL A C 1
ATOM 556 O O . VAL A 1 71 ? -14.859 6.481 19.080 1.00 61.75 71 VAL A O 1
ATOM 559 N N . ALA A 1 72 ? -12.619 6.594 19.087 1.00 63.19 72 ALA A N 1
ATOM 560 C CA . ALA A 1 72 ? -12.512 6.745 20.539 1.00 63.19 72 ALA A CA 1
ATOM 561 C C . ALA A 1 72 ? -13.130 8.066 21.041 1.00 63.19 72 ALA A C 1
ATOM 563 O O . ALA A 1 72 ? -13.753 8.086 22.101 1.00 63.19 72 ALA A O 1
ATOM 564 N N . GLY A 1 73 ? -13.007 9.150 20.267 1.00 59.25 73 GLY A N 1
ATOM 565 C CA . GLY A 1 73 ? -13.628 10.441 20.574 1.00 59.25 73 GLY A CA 1
ATOM 566 C C . GLY A 1 73 ? -15.155 10.438 20.444 1.00 59.25 73 GLY A C 1
ATOM 567 O O . GLY A 1 73 ? -15.832 11.097 21.228 1.00 59.25 73 GLY A O 1
ATOM 568 N N . MET A 1 74 ? -15.713 9.665 19.506 1.00 59.31 74 MET A N 1
ATOM 569 C CA . MET A 1 74 ? -17.166 9.574 19.298 1.00 59.31 74 MET A CA 1
ATOM 570 C C . MET A 1 74 ? -17.909 8.740 20.350 1.00 59.31 74 MET A C 1
ATOM 572 O O . MET A 1 74 ? -19.094 8.973 20.553 1.00 59.31 74 MET A O 1
ATOM 576 N N . MET A 1 75 ? -17.253 7.794 21.031 1.00 53.84 75 MET A N 1
ATOM 577 C CA . MET A 1 75 ? -17.894 6.992 22.091 1.00 53.84 75 MET A CA 1
ATOM 578 C C . MET A 1 75 ? -17.905 7.672 23.474 1.00 53.84 75 MET A C 1
ATOM 580 O O . MET A 1 75 ? -18.281 7.036 24.454 1.00 53.84 75 MET A O 1
ATOM 584 N N . SER A 1 76 ? -17.487 8.940 23.571 1.00 49.66 76 SER A N 1
ATOM 585 C CA . SER A 1 76 ? -17.510 9.725 24.820 1.00 49.66 76 SER A CA 1
ATOM 586 C C . SER A 1 76 ? -18.660 10.743 24.909 1.00 49.66 76 SER A C 1
ATOM 588 O O . SER A 1 76 ? -18.569 11.672 25.711 1.00 49.66 76 SER A O 1
ATOM 590 N N . VAL A 1 77 ? -19.720 10.601 24.105 1.00 45.25 77 VAL A N 1
ATOM 591 C CA . VAL A 1 77 ? -20.928 11.451 24.163 1.00 45.25 77 VAL A CA 1
ATOM 592 C C . VAL A 1 77 ? -22.141 10.635 24.582 1.00 45.25 77 VAL A C 1
ATOM 594 O O . VAL A 1 77 ? -22.324 9.538 24.010 1.00 45.25 77 VAL A O 1
#

Foldseek 3Di:
DQDPVCPPPVWRKDWDWDWDDDPVQIKIKIWIATNNRTPPVLIAIDSDPVRRVVSSVVSVVVVVVVVVVVVVVVVPD

InterPro domains:
  IPR014720 Double-stranded RNA-binding domain [PS50137] (1-66)

pLDDT: mean 77.04, std 16.22, range [36.47, 92.38]